Protein AF-A0A7Y7BE06-F1 (afdb_monomer)

Foldseek 3Di:
DCVVVVVQFPDWDADPLEIETEGPDPVVLVVCVVCQVVVLVVCCVVVPVRRHPGYHYD

Structure (mmCIF, N/CA/C/O backbone):
data_AF-A0A7Y7BE06-F1
#
_entry.id   AF-A0A7Y7BE06-F1
#
loop_
_atom_site.group_PDB
_atom_site.id
_atom_site.type_symbol
_atom_site.label_atom_id
_atom_site.label_alt_id
_atom_site.label_comp_id
_atom_site.label_asym_id
_atom_site.label_entity_id
_atom_site.label_seq_id
_atom_site.pdbx_PDB_ins_code
_atom_site.Cartn_x
_atom_site.Cartn_y
_atom_site.Cartn_z
_atom_site.occupancy
_atom_site.B_iso_or_equiv
_atom_site.auth_seq_id
_atom_site.auth_comp_id
_atom_site.auth_asym_id
_atom_site.auth_atom_id
_atom_site.pdbx_PDB_model_num
ATOM 1 N N . MET A 1 1 ? 10.348 10.253 -6.816 1.00 59.88 1 MET A N 1
ATOM 2 C CA . MET A 1 1 ? 10.484 8.776 -6.786 1.00 59.88 1 MET A CA 1
ATOM 3 C C . MET A 1 1 ? 9.149 8.008 -6.719 1.00 59.88 1 MET A C 1
ATOM 5 O O . MET A 1 1 ? 9.191 6.800 -6.863 1.00 59.88 1 MET A O 1
ATOM 9 N N . GLY A 1 2 ? 7.970 8.631 -6.532 1.00 71.19 2 GLY A N 1
ATOM 10 C CA . GLY A 1 2 ? 6.689 7.892 -6.424 1.00 71.19 2 GLY A CA 1
ATOM 11 C C . GLY A 1 2 ? 5.958 7.612 -7.748 1.00 71.19 2 GLY A C 1
ATOM 12 O O . GLY A 1 2 ? 5.347 6.561 -7.915 1.00 71.19 2 GLY A O 1
ATOM 13 N N . THR A 1 3 ? 6.063 8.512 -8.728 1.00 75.88 3 THR A N 1
ATOM 14 C CA . THR A 1 3 ? 5.342 8.437 -10.016 1.00 75.88 3 THR A CA 1
ATOM 15 C C . THR A 1 3 ? 5.595 7.156 -10.828 1.00 75.88 3 THR A C 1
ATOM 17 O O . THR A 1 3 ? 4.637 6.611 -11.377 1.00 75.88 3 THR A O 1
ATOM 20 N N . PRO A 1 4 ? 6.834 6.627 -10.919 1.00 78.25 4 PRO A N 1
ATOM 21 C CA . PRO A 1 4 ? 7.097 5.388 -11.656 1.00 78.25 4 PRO A CA 1
ATOM 22 C C . PRO A 1 4 ? 6.476 4.159 -10.988 1.00 78.25 4 PRO A C 1
ATOM 24 O O . PRO A 1 4 ? 6.085 3.222 -11.680 1.00 78.25 4 PRO A O 1
ATOM 27 N N . ILE A 1 5 ? 6.387 4.177 -9.654 1.00 76.50 5 ILE A N 1
ATOM 28 C CA . ILE A 1 5 ? 5.803 3.100 -8.856 1.00 76.50 5 ILE A CA 1
ATOM 29 C C . ILE A 1 5 ? 4.290 3.116 -9.040 1.00 76.50 5 ILE A C 1
ATOM 31 O O . ILE A 1 5 ? 3.720 2.111 -9.440 1.00 76.50 5 ILE A O 1
ATOM 35 N N . ALA A 1 6 ? 3.660 4.283 -8.874 1.00 79.12 6 ALA A N 1
ATOM 36 C CA . ALA A 1 6 ? 2.223 4.455 -9.079 1.00 79.12 6 ALA A CA 1
ATOM 37 C C . ALA A 1 6 ? 1.767 4.009 -10.479 1.00 79.12 6 ALA A C 1
ATOM 39 O O . ALA A 1 6 ? 0.745 3.348 -10.604 1.00 79.12 6 ALA A O 1
ATOM 40 N N . LYS A 1 7 ? 2.559 4.289 -11.525 1.00 80.31 7 LYS A N 1
ATOM 41 C CA . LYS A 1 7 ? 2.272 3.851 -12.904 1.00 80.31 7 LYS A CA 1
ATOM 42 C C . LYS A 1 7 ? 2.315 2.333 -13.119 1.00 80.31 7 LYS A C 1
ATOM 44 O O . LYS A 1 7 ? 1.808 1.868 -14.132 1.00 80.31 7 LYS A O 1
ATOM 49 N N . ARG A 1 8 ? 2.966 1.578 -12.231 1.00 81.00 8 ARG A N 1
ATOM 50 C CA . ARG A 1 8 ? 3.149 0.115 -12.329 1.00 81.00 8 ARG A CA 1
ATOM 51 C C . ARG A 1 8 ? 2.416 -0.644 -11.223 1.00 81.00 8 ARG A C 1
ATOM 53 O O . ARG A 1 8 ? 2.523 -1.868 -11.138 1.00 81.00 8 ARG A O 1
ATOM 60 N N . THR A 1 9 ? 1.694 0.081 -10.377 1.00 84.62 9 THR A N 1
ATOM 61 C CA . THR A 1 9 ? 0.813 -0.476 -9.363 1.00 84.62 9 THR A CA 1
ATOM 62 C C . THR A 1 9 ? -0.569 -0.628 -9.976 1.00 84.62 9 THR A C 1
ATOM 64 O O . THR A 1 9 ? -1.255 0.355 -10.235 1.00 84.62 9 THR A O 1
ATOM 67 N N . SER A 1 10 ? -0.980 -1.871 -10.195 1.00 83.50 10 SER A N 1
ATOM 68 C CA . SER A 1 10 ? -2.277 -2.196 -10.788 1.00 83.50 10 SER A CA 1
ATOM 69 C C . SER A 1 10 ? -3.421 -1.977 -9.793 1.00 83.50 10 SER A C 1
ATOM 71 O O . SER A 1 10 ? -4.501 -1.513 -10.156 1.00 83.50 10 SER A O 1
ATOM 73 N N . LYS A 1 11 ? -3.194 -2.279 -8.506 1.00 85.88 11 LYS A N 1
ATOM 74 C CA . LYS A 1 11 ? -4.238 -2.167 -7.479 1.00 85.88 11 LYS A CA 1
ATOM 75 C C . LYS A 1 11 ? -3.663 -1.897 -6.094 1.00 85.88 11 LYS A C 1
ATOM 77 O O . LYS A 1 11 ? -2.675 -2.519 -5.712 1.00 85.88 11 LYS A O 1
ATOM 82 N N . VAL A 1 12 ? -4.320 -1.030 -5.322 1.00 87.69 12 VAL A N 1
ATOM 83 C CA . VAL A 1 12 ? -4.015 -0.792 -3.903 1.00 87.69 12 VAL A CA 1
ATOM 84 C C . VAL A 1 12 ? -5.297 -0.863 -3.093 1.00 87.69 12 VAL A C 1
ATOM 86 O O . VAL A 1 12 ? -6.286 -0.230 -3.454 1.00 87.69 12 VAL A O 1
ATOM 89 N N . TYR A 1 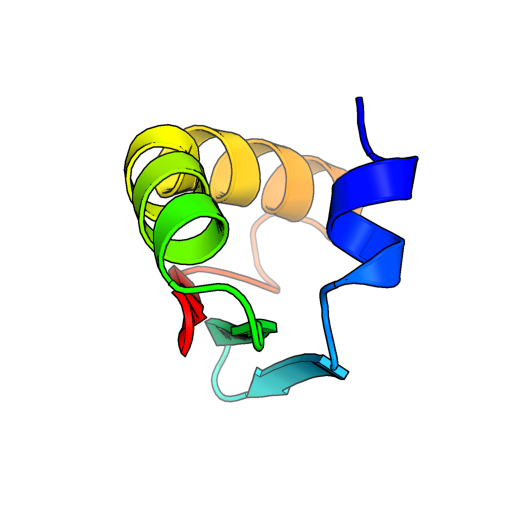13 ? -5.302 -1.643 -2.017 1.00 89.00 13 TYR A N 1
ATOM 90 C CA . TYR A 1 13 ? -6.447 -1.720 -1.111 1.00 89.00 13 TYR A CA 1
ATOM 91 C C . TYR A 1 13 ? -6.025 -2.145 0.290 1.00 89.00 13 TYR A C 1
ATOM 93 O O . TYR A 1 13 ? -5.023 -2.834 0.463 1.00 89.00 13 TYR A O 1
ATOM 101 N N . ILE A 1 14 ? -6.815 -1.766 1.291 1.00 87.75 14 ILE A N 1
ATOM 102 C CA . ILE A 1 14 ? -6.612 -2.177 2.680 1.00 87.75 14 ILE A CA 1
ATOM 103 C C . ILE A 1 14 ? -7.634 -3.261 3.010 1.00 87.75 14 ILE A C 1
ATOM 105 O O . ILE A 1 14 ? -8.828 -3.096 2.763 1.00 87.75 14 ILE A O 1
ATOM 109 N N . LYS A 1 15 ? -7.170 -4.379 3.561 1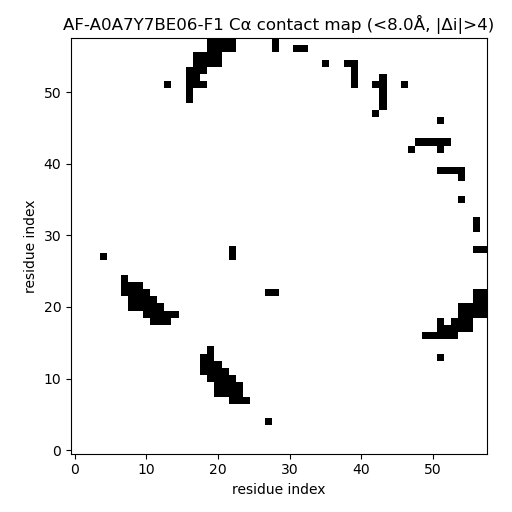.00 88.31 15 LYS A N 1
ATOM 110 C CA . LYS A 1 15 ? -8.022 -5.446 4.086 1.00 88.31 15 LYS A CA 1
ATOM 111 C C . LYS A 1 15 ? -7.388 -5.991 5.355 1.00 88.31 15 LYS A C 1
ATOM 113 O O . LYS A 1 15 ? -6.201 -6.290 5.351 1.00 88.31 15 LYS A O 1
ATOM 118 N N . ASP A 1 16 ? -8.175 -6.125 6.418 1.00 89.12 16 ASP A N 1
ATOM 119 C CA . ASP A 1 16 ? -7.712 -6.696 7.692 1.00 89.12 16 ASP A CA 1
ATOM 120 C C . ASP A 1 16 ? -6.513 -5.941 8.306 1.00 89.12 16 ASP A C 1
ATOM 122 O O . ASP A 1 16 ? -5.556 -6.531 8.790 1.00 89.12 16 ASP A O 1
ATOM 126 N N . LYS A 1 17 ? -6.516 -4.602 8.211 1.00 88.00 17 LYS A N 1
ATOM 127 C CA . LYS A 1 17 ? -5.374 -3.734 8.576 1.00 88.00 17 LYS A CA 1
ATOM 128 C C . LYS A 1 17 ? -4.078 -4.042 7.811 1.00 88.00 17 LYS A C 1
ATOM 130 O O . LYS A 1 17 ? -2.991 -3.654 8.240 1.00 88.00 17 LYS A O 1
ATOM 135 N N . LYS A 1 18 ? -4.173 -4.716 6.664 1.00 88.69 18 LYS A N 1
ATOM 136 C CA . LYS A 1 18 ? -3.055 -4.970 5.755 1.00 88.69 18 LYS A CA 1
ATOM 137 C C . LYS A 1 18 ? -3.267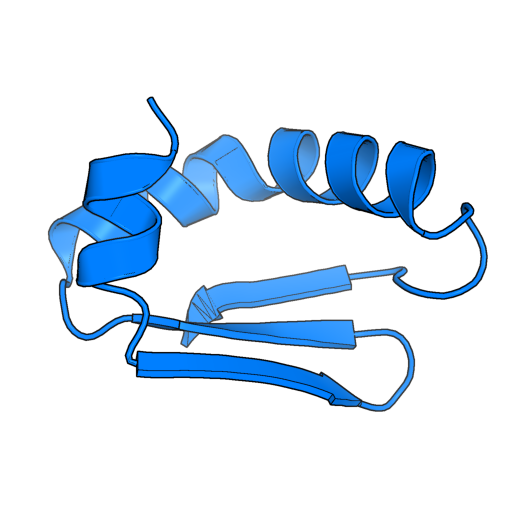 -4.227 4.448 1.00 88.69 18 LYS A C 1
ATOM 139 O O . LYS A 1 18 ? -4.331 -4.323 3.836 1.00 88.69 18 LYS A O 1
ATOM 144 N N . LEU A 1 19 ? -2.257 -3.493 4.007 1.00 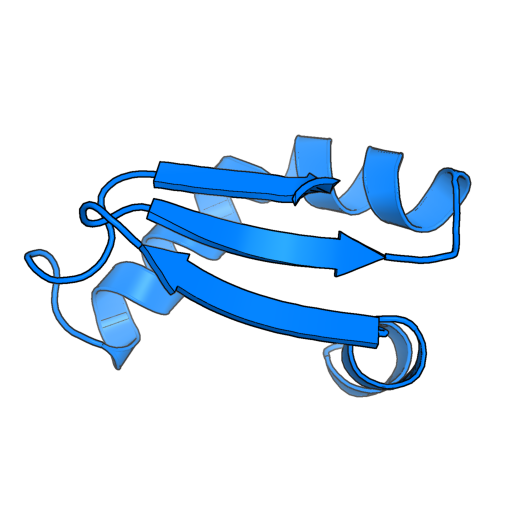88.44 19 LEU A N 1
ATOM 145 C CA . LEU A 1 19 ? -2.262 -2.821 2.717 1.00 88.44 19 LEU A CA 1
ATOM 146 C C . LEU A 1 19 ? -1.748 -3.778 1.650 1.00 88.44 19 LEU A C 1
ATOM 148 O O . LEU A 1 19 ? -0.584 -4.157 1.665 1.00 88.44 19 LEU A O 1
ATOM 152 N N . PHE A 1 20 ? -2.589 -4.124 0.692 1.00 89.62 20 PHE A N 1
ATOM 153 C CA . PHE A 1 20 ? -2.210 -4.919 -0.463 1.00 89.62 20 PHE A CA 1
ATOM 154 C C . PHE A 1 20 ? -1.870 -4.007 -1.632 1.00 89.62 20 PHE A C 1
ATOM 156 O O . PHE A 1 20 ? -2.685 -3.176 -2.034 1.00 89.62 20 PHE A O 1
ATOM 163 N N . VAL A 1 21 ? -0.684 -4.204 -2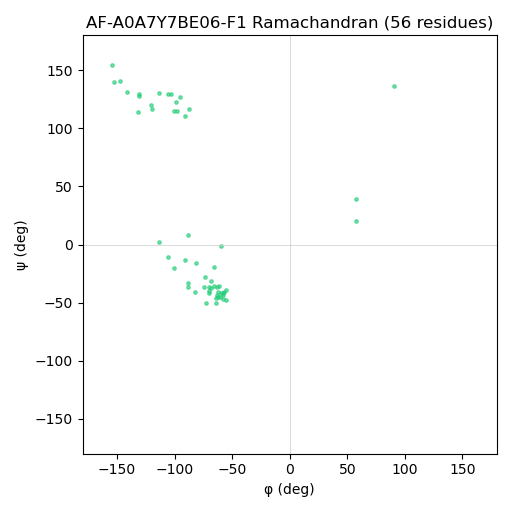.198 1.00 89.31 21 VAL A N 1
ATOM 164 C CA . VAL A 1 21 ? -0.184 -3.493 -3.375 1.00 89.31 21 VAL A CA 1
ATOM 165 C C . VAL A 1 21 ? 0.079 -4.532 -4.457 1.00 89.31 21 VAL A C 1
ATOM 167 O O . VAL A 1 21 ? 0.890 -5.435 -4.264 1.00 89.31 21 VAL A O 1
ATOM 170 N N . HIS A 1 22 ? -0.643 -4.444 -5.569 1.00 90.00 22 HIS A N 1
ATOM 171 C CA . HIS A 1 22 ? -0.515 -5.356 -6.702 1.00 90.00 22 HIS A CA 1
ATOM 172 C C . HIS A 1 22 ? 0.351 -4.712 -7.774 1.00 90.00 22 HIS A C 1
ATOM 174 O O . HIS A 1 22 ? 0.033 -3.609 -8.231 1.00 90.00 22 HIS A O 1
ATOM 180 N N . ILE A 1 23 ? 1.435 -5.378 -8.159 1.00 88.62 23 ILE A N 1
ATOM 181 C CA . ILE A 1 23 ? 2.455 -4.794 -9.032 1.00 88.62 23 ILE A CA 1
ATOM 182 C C . ILE A 1 23 ? 2.751 -5.762 -10.162 1.00 88.62 23 ILE A C 1
ATOM 184 O O . ILE A 1 23 ? 3.081 -6.919 -9.933 1.00 88.62 23 ILE A O 1
ATOM 188 N N . GLU A 1 24 ? 2.684 -5.276 -11.395 1.00 82.56 24 GLU A N 1
ATOM 189 C CA . GLU A 1 24 ? 2.859 -6.137 -12.574 1.00 82.56 24 GLU A CA 1
ATOM 190 C C . GLU A 1 24 ? 4.339 -6.400 -12.900 1.00 82.56 24 GLU A C 1
ATOM 192 O O . GLU A 1 24 ? 4.679 -7.315 -13.643 1.00 82.56 24 GLU A O 1
ATOM 197 N N . SER A 1 25 ? 5.246 -5.604 -12.330 1.00 85.31 25 SER A N 1
ATOM 198 C CA . SER A 1 25 ? 6.683 -5.684 -12.585 1.00 85.31 25 SER A CA 1
ATOM 199 C C . SER A 1 25 ? 7.419 -6.474 -11.500 1.00 85.31 25 SER A C 1
ATOM 201 O O . SER A 1 25 ? 7.536 -6.022 -10.358 1.00 85.31 25 SER A O 1
ATOM 203 N N . ALA A 1 26 ? 7.994 -7.617 -11.883 1.00 81.88 26 ALA A N 1
ATOM 204 C CA . ALA A 1 26 ? 8.830 -8.460 -11.024 1.00 81.88 26 ALA A CA 1
ATOM 205 C C . ALA A 1 26 ? 10.041 -7.738 -10.382 1.00 81.88 26 ALA A C 1
ATOM 207 O O . ALA A 1 26 ? 10.209 -7.860 -9.166 1.00 81.88 26 ALA A O 1
ATOM 208 N N . PRO A 1 27 ? 10.866 -6.954 -11.110 1.00 84.94 27 PRO A N 1
ATOM 209 C CA . PRO A 1 27 ? 11.982 -6.235 -10.486 1.00 84.94 27 PRO A CA 1
ATOM 210 C C . PRO A 1 27 ? 11.503 -5.154 -9.511 1.00 84.94 27 PRO A C 1
ATOM 212 O O . PRO A 1 27 ? 12.087 -4.974 -8.447 1.00 84.94 27 PRO A O 1
ATOM 215 N N . LEU A 1 28 ? 10.389 -4.481 -9.817 1.00 84.44 28 LEU A N 1
ATOM 216 C CA . LEU A 1 28 ? 9.835 -3.458 -8.931 1.00 84.44 28 LEU A CA 1
ATOM 217 C C . LEU A 1 28 ? 9.294 -4.064 -7.632 1.00 84.44 28 LEU A C 1
ATOM 219 O O . LEU A 1 28 ? 9.456 -3.488 -6.558 1.00 84.44 28 LEU A O 1
ATOM 223 N N . LYS A 1 29 ? 8.683 -5.248 -7.723 1.00 85.12 29 LYS A N 1
ATOM 224 C CA . LYS A 1 29 ? 8.245 -6.017 -6.560 1.00 85.12 29 LYS A CA 1
ATOM 225 C C . LYS A 1 29 ? 9.411 -6.335 -5.625 1.00 85.12 29 LYS A C 1
ATOM 227 O O . LYS A 1 29 ? 9.241 -6.210 -4.418 1.00 85.12 29 LYS A O 1
ATOM 232 N N . HIS A 1 30 ? 10.577 -6.709 -6.153 1.00 86.50 30 HIS A N 1
ATOM 233 C CA . HIS A 1 30 ? 11.761 -6.988 -5.336 1.00 86.50 30 HIS A CA 1
ATOM 234 C C . HIS A 1 30 ? 12.255 -5.739 -4.588 1.00 86.50 30 HIS A C 1
ATOM 236 O O . HIS A 1 30 ? 12.377 -5.766 -3.363 1.00 86.50 30 HIS A O 1
ATOM 242 N N . GLU A 1 31 ? 12.418 -4.626 -5.305 1.00 85.69 31 GLU A N 1
ATOM 243 C CA . GLU A 1 31 ? 12.858 -3.339 -4.743 1.00 85.69 31 GLU A CA 1
ATOM 244 C C . GLU A 1 31 ? 11.910 -2.815 -3.653 1.00 85.69 31 GLU A C 1
ATOM 246 O O . GLU A 1 31 ? 12.327 -2.333 -2.594 1.00 85.69 31 GLU A O 1
ATOM 251 N N . LEU A 1 32 ? 10.601 -2.937 -3.882 1.00 84.25 32 LEU A N 1
ATOM 252 C CA . LEU A 1 32 ? 9.601 -2.501 -2.913 1.00 84.25 32 LEU A CA 1
ATOM 253 C C . LEU A 1 32 ? 9.509 -3.437 -1.711 1.00 84.25 32 LEU A C 1
ATOM 255 O O . LEU A 1 32 ? 9.175 -2.977 -0.623 1.00 84.25 32 LEU A O 1
ATOM 259 N N . ASN A 1 33 ? 9.830 -4.722 -1.876 1.00 85.38 33 ASN A N 1
ATOM 260 C CA . ASN A 1 33 ? 9.897 -5.655 -0.756 1.00 85.38 33 ASN A CA 1
ATOM 261 C C . ASN A 1 33 ? 11.108 -5.352 0.142 1.00 85.38 33 ASN A C 1
ATOM 263 O O . ASN A 1 33 ? 10.975 -5.384 1.361 1.00 85.38 33 ASN A O 1
ATOM 267 N N . MET A 1 34 ? 12.249 -4.948 -0.433 1.00 87.00 34 MET A N 1
ATOM 268 C CA . MET A 1 34 ? 13.369 -4.407 0.356 1.00 87.00 34 MET A CA 1
ATOM 269 C C . MET A 1 34 ? 13.000 -3.103 1.072 1.00 87.00 34 MET A C 1
ATOM 271 O O . MET A 1 34 ? 13.412 -2.864 2.202 1.00 87.00 34 MET A O 1
ATOM 275 N N . SER A 1 35 ? 12.189 -2.261 0.430 1.00 86.31 35 SER A N 1
ATOM 276 C CA . SER A 1 35 ? 11.751 -0.972 0.983 1.00 86.31 35 SER A CA 1
ATOM 277 C C . SER A 1 35 ? 10.474 -1.057 1.832 1.00 86.31 35 SER A C 1
ATOM 279 O O . SER A 1 35 ? 9.925 -0.022 2.220 1.00 86.31 35 SER A O 1
ATOM 281 N N . ARG A 1 36 ? 9.980 -2.266 2.122 1.00 85.69 36 ARG A N 1
ATOM 282 C CA . ARG A 1 36 ? 8.668 -2.524 2.735 1.00 85.69 36 ARG A CA 1
ATOM 283 C C . ARG A 1 36 ? 8.491 -1.846 4.086 1.00 85.69 36 ARG A C 1
ATOM 285 O O . ARG A 1 36 ? 7.456 -1.229 4.321 1.00 85.69 36 ARG A O 1
ATOM 292 N N . ASP A 1 37 ? 9.513 -1.909 4.932 1.00 87.56 37 ASP A N 1
ATOM 293 C CA . ASP A 1 37 ? 9.523 -1.280 6.256 1.00 87.56 37 ASP A CA 1
ATOM 294 C C . ASP A 1 37 ? 9.357 0.240 6.156 1.00 87.56 37 ASP A C 1
ATOM 296 O O . ASP A 1 37 ? 8.522 0.857 6.815 1.00 87.56 3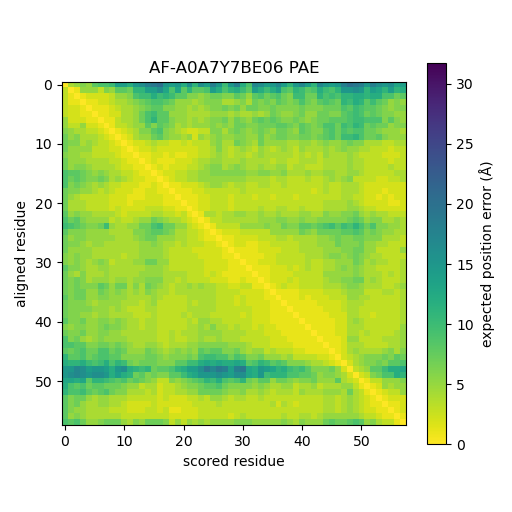7 ASP A O 1
ATOM 300 N N . LYS A 1 38 ? 10.093 0.845 5.220 1.00 87.94 38 LYS A N 1
ATOM 301 C CA . LYS A 1 38 ? 10.033 2.282 4.945 1.00 87.94 38 LYS A CA 1
ATOM 302 C C . LYS A 1 38 ? 8.646 2.702 4.462 1.00 87.94 38 LYS A C 1
ATOM 304 O O . LYS A 1 38 ? 8.139 3.743 4.876 1.00 87.94 38 LYS A O 1
ATOM 309 N N . ILE A 1 39 ? 8.030 1.887 3.605 1.00 85.75 39 ILE A N 1
ATOM 310 C CA . ILE A 1 39 ? 6.666 2.105 3.111 1.00 85.75 39 ILE A CA 1
ATOM 311 C C . ILE A 1 39 ? 5.670 2.014 4.270 1.00 85.75 39 ILE A C 1
ATOM 313 O O . ILE A 1 39 ? 4.828 2.897 4.398 1.00 85.75 39 ILE A O 1
ATOM 317 N N . LEU A 1 40 ? 5.786 1.006 5.139 1.00 86.81 40 LEU A N 1
ATOM 318 C CA . LEU A 1 40 ? 4.907 0.849 6.299 1.00 86.81 40 LEU A CA 1
ATOM 319 C C . LEU A 1 40 ? 4.965 2.077 7.216 1.00 86.81 40 LEU A C 1
ATOM 321 O O . LEU A 1 40 ? 3.918 2.605 7.575 1.00 86.81 40 LEU A O 1
ATOM 325 N N . VAL A 1 41 ? 6.163 2.576 7.535 1.00 88.25 41 VAL A N 1
ATOM 326 C CA . VAL A 1 41 ? 6.337 3.770 8.381 1.00 88.25 41 VAL A CA 1
ATOM 327 C C . VAL A 1 41 ? 5.709 5.012 7.745 1.00 88.25 41 VAL A C 1
ATOM 329 O O . VAL A 1 41 ? 5.016 5.767 8.425 1.00 88.25 41 VAL A O 1
ATOM 332 N N . LEU A 1 42 ? 5.927 5.230 6.446 1.00 87.12 42 LEU A N 1
ATOM 333 C CA . LEU A 1 42 ? 5.349 6.372 5.729 1.00 87.12 42 LEU A CA 1
ATOM 334 C C . LEU A 1 42 ? 3.821 6.302 5.700 1.00 87.12 42 LEU A C 1
ATOM 336 O O . LEU A 1 42 ? 3.150 7.296 5.963 1.00 87.12 42 LEU A O 1
ATOM 340 N N . ILE A 1 43 ? 3.278 5.118 5.437 1.00 84.44 43 ILE A N 1
ATOM 341 C CA . ILE A 1 43 ? 1.835 4.902 5.358 1.00 84.44 43 ILE A CA 1
ATOM 342 C C . ILE A 1 43 ? 1.185 5.006 6.736 1.00 84.44 43 ILE A C 1
ATOM 344 O O . ILE A 1 43 ? 0.149 5.651 6.861 1.00 84.44 43 ILE A O 1
ATOM 348 N N . ALA A 1 44 ? 1.804 4.454 7.780 1.00 84.56 44 ALA A N 1
ATOM 349 C CA . ALA A 1 44 ? 1.357 4.630 9.159 1.00 84.56 44 ALA A CA 1
ATOM 350 C C . ALA A 1 44 ? 1.390 6.108 9.580 1.00 84.56 44 ALA A C 1
ATOM 352 O O . ALA A 1 44 ? 0.505 6.562 10.301 1.00 84.56 44 ALA A O 1
ATOM 353 N N . LYS A 1 45 ? 2.371 6.880 9.098 1.00 86.44 45 LYS A N 1
ATOM 354 C CA . LYS A 1 45 ? 2.459 8.319 9.360 1.00 86.44 45 LYS A CA 1
ATOM 355 C C . LYS A 1 45 ? 1.366 9.122 8.647 1.00 86.44 45 LYS A C 1
ATOM 357 O O . LYS A 1 45 ? 0.841 10.053 9.247 1.00 86.44 45 LYS A O 1
ATOM 362 N N . GLU A 1 46 ? 1.028 8.785 7.402 1.00 85.38 46 GLU A N 1
ATOM 363 C CA . GLU A 1 46 ? 0.007 9.514 6.629 1.00 85.38 46 GLU A CA 1
ATOM 364 C C . GLU A 1 46 ? -1.432 9.088 6.949 1.00 85.38 46 GLU A C 1
ATOM 366 O O . GLU A 1 46 ? -2.314 9.936 7.051 1.00 85.38 46 GLU A O 1
ATOM 371 N N . LEU A 1 47 ? -1.684 7.789 7.119 1.00 80.06 47 LEU A N 1
ATOM 372 C CA . LEU A 1 47 ? -3.022 7.247 7.392 1.00 80.06 47 LEU A CA 1
ATOM 373 C C . LEU A 1 47 ? -3.326 7.144 8.896 1.00 80.06 47 LEU A C 1
ATOM 375 O O . LEU A 1 47 ? -4.472 6.932 9.279 1.00 80.06 47 LEU A O 1
ATOM 379 N N . GLY A 1 48 ? -2.313 7.280 9.752 1.00 75.88 48 GLY A N 1
ATOM 380 C CA . GLY A 1 48 ? -2.396 7.031 11.188 1.00 75.88 48 GLY A CA 1
ATOM 381 C C . GLY A 1 48 ? -2.055 5.580 11.547 1.00 75.88 48 GLY A C 1
ATOM 382 O O . GLY A 1 48 ? -2.522 4.629 10.912 1.00 75.88 48 GLY A O 1
ATOM 383 N N . SER A 1 49 ? -1.264 5.399 12.612 1.00 67.44 49 SER A N 1
ATOM 384 C CA . SER A 1 49 ? -0.629 4.126 13.010 1.00 67.44 49 SER A CA 1
ATOM 385 C C . SER A 1 49 ? -1.569 2.950 13.318 1.00 67.44 49 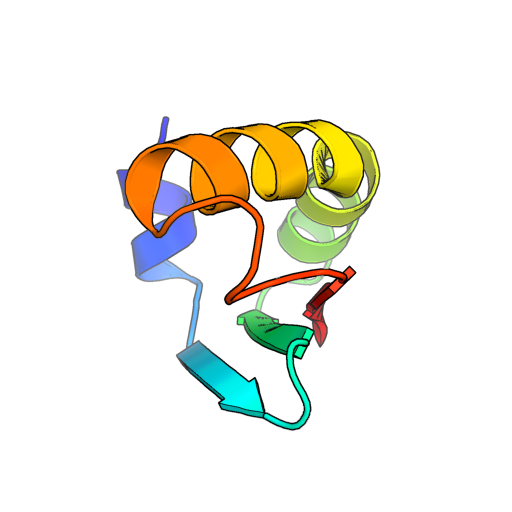SER A C 1
ATOM 387 O O . SER A 1 49 ? -1.090 1.875 13.653 1.00 67.44 49 SER A O 1
ATOM 389 N N . SER A 1 50 ? -2.891 3.120 13.240 1.00 70.31 50 SER A N 1
ATOM 390 C CA . SER A 1 50 ? -3.868 2.068 13.561 1.00 70.31 50 SER A CA 1
ATOM 391 C C . SER A 1 50 ? -4.550 1.448 12.334 1.00 70.31 50 SER A C 1
ATOM 393 O O . SER A 1 50 ? -5.251 0.440 12.468 1.00 70.31 50 SER A O 1
ATOM 395 N N . ILE A 1 51 ? -4.372 2.039 11.143 1.00 78.56 51 ILE A N 1
ATOM 396 C CA . ILE A 1 51 ? -5.083 1.613 9.926 1.00 78.56 51 ILE A CA 1
ATOM 397 C C . ILE A 1 51 ? -4.323 0.512 9.176 1.00 78.56 51 ILE A C 1
ATOM 399 O O . ILE A 1 51 ? -4.946 -0.397 8.624 1.00 78.56 51 ILE A O 1
ATOM 403 N N . VAL A 1 52 ? -2.988 0.570 9.159 1.00 84.12 52 VAL A N 1
ATOM 404 C CA . VAL A 1 52 ? -2.139 -0.369 8.415 1.00 84.12 52 VAL A CA 1
ATOM 405 C C . VAL A 1 52 ? -1.014 -0.882 9.309 1.00 84.12 52 VAL A C 1
ATOM 407 O O . VAL A 1 52 ? -0.116 -0.130 9.672 1.00 84.12 52 VAL A O 1
ATOM 410 N N . ASN A 1 53 ? -1.048 -2.178 9.613 1.00 85.62 53 ASN A N 1
ATOM 411 C CA . ASN A 1 53 ? -0.034 -2.874 10.407 1.00 85.62 53 ASN A CA 1
ATOM 412 C C . ASN A 1 53 ? 0.952 -3.659 9.531 1.00 85.62 53 ASN A C 1
ATOM 414 O O . ASN A 1 53 ? 2.040 -4.002 9.976 1.00 85.62 53 ASN A O 1
ATOM 418 N N . GLU A 1 54 ? 0.570 -3.970 8.292 1.00 85.69 54 GLU A N 1
ATOM 419 C CA . GLU A 1 54 ? 1.384 -4.771 7.383 1.00 85.69 54 GLU A CA 1
ATOM 420 C C . GLU A 1 54 ? 1.158 -4.326 5.936 1.00 85.69 54 GLU A C 1
ATOM 422 O O . GLU A 1 54 ? 0.032 -4.049 5.527 1.00 85.69 54 GLU A O 1
ATOM 427 N N . VAL A 1 55 ? 2.220 -4.281 5.136 1.00 88.00 55 VAL A N 1
ATOM 428 C CA . VAL A 1 55 ? 2.140 -4.031 3.688 1.00 88.00 55 VAL A CA 1
ATOM 429 C C . VAL A 1 55 ? 2.399 -5.346 2.978 1.00 88.00 55 VAL A C 1
ATOM 431 O O . VAL A 1 55 ? 3.385 -5.992 3.284 1.00 88.00 55 VAL A O 1
ATOM 434 N N . VAL A 1 56 ? 1.574 -5.774 2.032 1.00 88.31 56 VAL A N 1
ATOM 435 C CA . VAL A 1 56 ? 1.733 -7.014 1.264 1.00 88.31 56 VAL A CA 1
ATOM 436 C C . VAL A 1 56 ? 1.843 -6.672 -0.212 1.00 88.31 56 VAL A C 1
ATOM 438 O O . VAL A 1 56 ? 0.920 -6.111 -0.796 1.00 88.31 56 VAL A O 1
ATOM 441 N N . ILE A 1 57 ? 2.965 -7.047 -0.821 1.00 88.94 57 ILE A N 1
ATOM 442 C CA . ILE A 1 57 ? 3.224 -6.808 -2.241 1.00 88.94 57 ILE A CA 1
ATOM 443 C C . ILE A 1 57 ? 2.962 -8.103 -3.004 1.00 88.94 57 ILE A C 1
A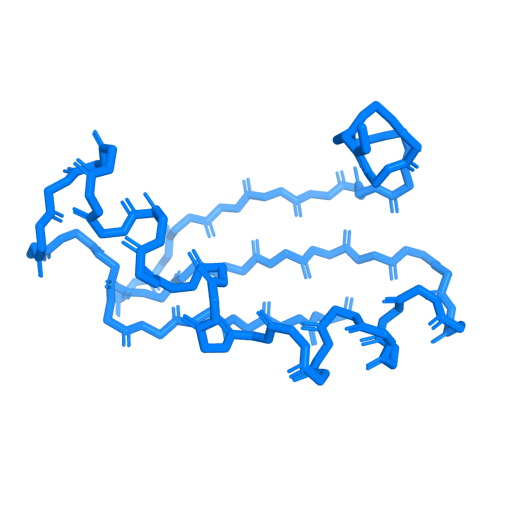TOM 445 O O . ILE A 1 57 ? 3.644 -9.106 -2.769 1.00 88.94 57 ILE A O 1
ATOM 449 N N . LYS A 1 58 ? 1.951 -8.090 -3.876 1.00 83.69 58 LYS A N 1
ATOM 450 C CA . LYS A 1 58 ? 1.586 -9.220 -4.737 1.00 83.69 58 LYS A CA 1
ATOM 451 C C . LYS A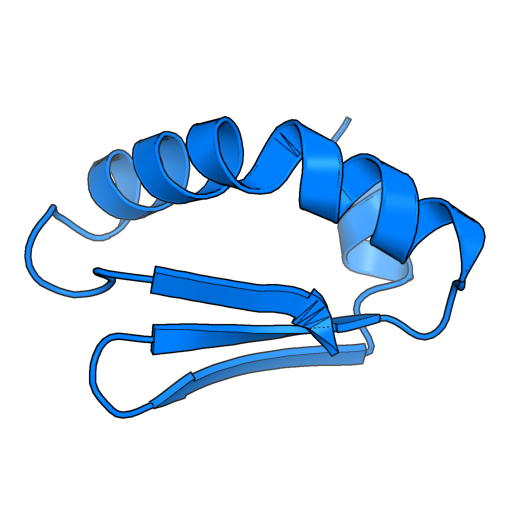 1 58 ? 2.130 -9.021 -6.141 1.00 83.69 58 LYS A C 1
ATOM 453 O O . LYS A 1 58 ? 1.879 -7.934 -6.706 1.00 83.69 58 LYS A O 1
#

Sequence (58 aa):
MGTPIAKRTSKVYIKDKKLFVHIESAPLKHELNMSRDKILVLIAKELGSSIVNEVVIK

Solvent-accessible surface area (backbone atoms only — not comparable to full-atom values): 3386 Å² total; per-residue (Å²): 133,59,69,73,53,59,76,44,45,79,45,76,50,76,54,94,40,26,35,38,39,31,43,82,44,70,71,58,50,52,57,47,58,76,42,37,67,61,49,42,55,53,47,17,69,74,72,36,73,84,57,42,82,44,72,44,82,82

Nearest PDB structures (foldseek):
  7ykm-assembly1_A  TM=8.473E-01  e=9.130E-02  Deinococcus radiodurans
  8a3v-assembly1_C  TM=7.364E-01  e=4.689E-01  Vibrio cholerae
  8zkc-assembly1_A-2  TM=6.717E-01  e=3.822E-01  Escherichia coli
  2aya-assembly1_A  TM=6.931E-01  e=8.091E-01  Escherichia coli
  2e0g-assembly1_A  TM=5.288E-01  e=7.675E+00  Escherichia coli K-12

Secondary structure (DSSP, 8-state):
--HHHHTTEEEEEEETTEEEEEES-HHHHHHHHHTHHHHHHHHHHHH-TTT-SEEEE-

Mean predicted aligned error: 4.76 Å

pLDDT: mean 83.91, std 5.84, range [59.88, 90.0]

Radius of gyration: 10.87 Å; Cα contacts (8 Å, |Δi|>4): 73; chains: 1; bounding box: 21×19×26 Å